Protein AF-A0A3D4TN12-F1 (afdb_monomer_lite)

Foldseek 3Di:
DDDDDPDDDPPDPVDDPDDDDPDDDDDDPDPDDDPQDDDDDDDDDPVVDPDDDDDDDDDLRDWDWDFPQADQVVRDGDDDTPPHTDTDGHPPVVD

Secondary structure (DSSP, 8-state):
------SPP---TT--------------------TT---------GGG-SSPPP---------EEEETTB-TTT--B-S---S-EEEE----TT-

Sequence (95 aa):
VRIRRLTANANSSTIADTINVLSMTEIIDAKLRYPNCALAAVQVDASQFQNIPTRSYQLWGRIVRIPSNYDPLSRLYSGVWDGTFKSGWTNNPAW

pLDDT: mean 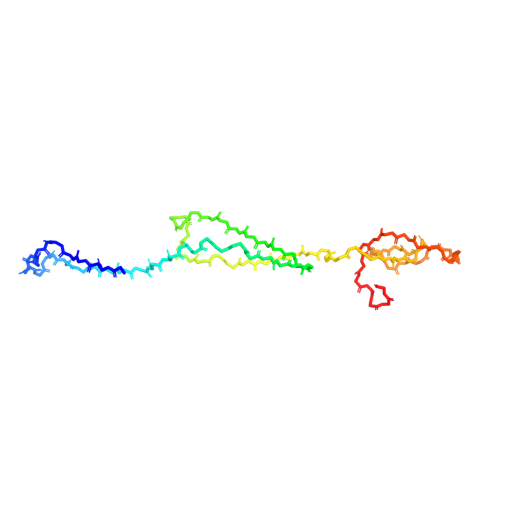82.61, std 9.93, range [61.53, 96.44]

Structure (mmCIF, N/CA/C/O backbone):
data_AF-A0A3D4TN12-F1
#
_entry.id   AF-A0A3D4TN12-F1
#
loop_
_atom_site.group_PDB
_atom_site.id
_atom_site.type_symbol
_atom_site.label_atom_id
_atom_site.label_alt_id
_atom_site.label_comp_id
_atom_site.label_asym_id
_atom_site.label_entity_id
_atom_site.label_seq_id
_atom_site.pdbx_PDB_ins_code
_atom_site.Cartn_x
_atom_site.Cartn_y
_atom_site.Cartn_z
_atom_site.occupancy
_atom_site.B_iso_or_equiv
_atom_site.auth_seq_id
_atom_site.auth_comp_id
_atom_site.auth_asym_id
_atom_site.auth_atom_id
_atom_site.pdbx_PDB_model_num
ATOM 1 N N . VAL A 1 1 ? -19.244 -15.831 27.174 1.00 65.25 1 VAL A N 1
ATOM 2 C CA . VAL A 1 1 ? -19.236 -14.804 28.250 1.00 65.25 1 VAL A CA 1
ATOM 3 C C . VAL A 1 1 ? -20.659 -14.563 28.728 1.00 65.25 1 VAL A C 1
ATOM 5 O O . VAL A 1 1 ? -21.566 -14.590 27.907 1.00 65.25 1 VAL A O 1
ATOM 8 N N . ARG A 1 2 ? -20.872 -14.385 30.039 1.00 77.50 2 ARG A N 1
ATOM 9 C CA . ARG A 1 2 ? -22.196 -14.129 30.625 1.00 77.50 2 ARG A CA 1
ATOM 10 C C . ARG A 1 2 ? -22.183 -12.786 31.343 1.00 77.50 2 ARG A C 1
ATOM 12 O O . ARG A 1 2 ? -21.463 -12.636 32.323 1.00 77.50 2 ARG A O 1
ATOM 19 N N . ILE A 1 3 ? -23.007 -11.851 30.883 1.00 72.44 3 ILE A N 1
ATOM 20 C CA . ILE A 1 3 ? -23.215 -10.564 31.552 1.00 72.44 3 ILE A CA 1
ATOM 21 C C . ILE A 1 3 ? -24.408 -10.726 32.492 1.00 72.44 3 ILE A C 1
ATOM 23 O O . ILE A 1 3 ? -25.460 -11.226 32.091 1.00 72.44 3 ILE A O 1
ATOM 27 N N . ARG A 1 4 ? -24.238 -10.352 33.761 1.00 76.19 4 ARG A N 1
ATOM 28 C CA . ARG A 1 4 ? -25.338 -10.279 34.723 1.00 76.19 4 ARG A CA 1
ATOM 29 C C . ARG A 1 4 ? -25.298 -8.939 35.427 1.00 76.19 4 ARG A C 1
ATOM 31 O O . ARG A 1 4 ? -24.243 -8.499 35.874 1.00 76.19 4 ARG A O 1
ATOM 38 N N . ARG A 1 5 ? -26.469 -8.336 35.562 1.00 72.50 5 ARG A N 1
ATOM 39 C CA . ARG A 1 5 ? -26.677 -7.199 36.443 1.00 72.50 5 ARG A CA 1
ATOM 40 C C . ARG A 1 5 ? -26.798 -7.707 37.881 1.00 72.50 5 ARG A C 1
ATOM 42 O O . ARG A 1 5 ? -27.526 -8.666 38.121 1.00 72.50 5 ARG A O 1
ATOM 49 N N . LEU A 1 6 ? -26.056 -7.098 38.804 1.00 79.94 6 LEU A N 1
ATOM 50 C CA . LEU A 1 6 ? -25.991 -7.524 40.210 1.00 79.94 6 LEU A CA 1
ATOM 51 C C . LEU A 1 6 ? -26.970 -6.759 41.115 1.00 79.94 6 LEU A C 1
ATOM 53 O O . LEU A 1 6 ? -27.317 -7.238 42.188 1.00 79.94 6 LEU A O 1
ATOM 57 N N . THR A 1 7 ? -27.434 -5.591 40.677 1.00 83.12 7 THR A N 1
ATOM 58 C CA . THR A 1 7 ? -28.357 -4.720 41.411 1.00 83.12 7 THR A CA 1
ATOM 59 C C . THR A 1 7 ? -29.801 -4.899 40.947 1.00 83.12 7 THR A C 1
ATOM 61 O O . THR A 1 7 ? -30.072 -4.952 39.746 1.00 83.12 7 THR A O 1
ATOM 64 N N . ALA A 1 8 ? -30.740 -4.971 41.895 1.00 77.00 8 ALA A N 1
ATOM 65 C CA . ALA A 1 8 ? -32.179 -5.054 41.621 1.00 77.00 8 ALA A CA 1
ATOM 66 C C . ALA A 1 8 ? -32.722 -3.757 40.983 1.00 77.00 8 ALA A C 1
ATOM 68 O O . ALA A 1 8 ? -32.051 -2.728 41.020 1.00 77.00 8 ALA A O 1
ATOM 69 N N . ASN A 1 9 ? -33.898 -3.808 40.340 1.00 76.50 9 ASN A N 1
ATOM 70 C CA . ASN A 1 9 ? -34.572 -2.603 39.829 1.00 76.50 9 ASN A CA 1
ATOM 71 C C . ASN A 1 9 ? -35.008 -1.736 41.007 1.00 76.50 9 ASN A C 1
ATOM 73 O O . ASN A 1 9 ? -35.577 -2.245 41.972 1.00 76.50 9 ASN A O 1
ATOM 77 N N . ALA A 1 10 ? -34.785 -0.432 40.895 1.00 74.75 10 ALA A N 1
ATOM 78 C CA . ALA A 1 10 ? -35.217 0.545 41.878 1.00 74.75 10 ALA A CA 1
ATOM 79 C C . ALA A 1 10 ? -36.746 0.737 41.882 1.00 74.75 10 ALA A C 1
ATOM 81 O O . ALA A 1 10 ? -37.262 1.400 42.776 1.00 74.75 10 ALA A O 1
ATOM 82 N N . ASN A 1 11 ? -37.470 0.149 40.910 1.00 70.94 11 ASN A N 1
ATOM 83 C CA . ASN A 1 11 ? -38.935 0.175 40.781 1.00 70.94 11 ASN A CA 1
ATOM 84 C C . ASN A 1 11 ? -39.528 1.583 40.955 1.00 70.94 11 ASN A C 1
ATOM 86 O O . ASN A 1 11 ? -40.606 1.755 41.521 1.00 70.94 11 ASN A O 1
ATOM 90 N N . SER A 1 12 ? -38.810 2.591 40.468 1.00 74.25 12 SER A N 1
ATOM 91 C CA . SER A 1 12 ? -39.214 3.986 40.539 1.00 74.25 12 SER A CA 1
ATOM 92 C C . SER A 1 12 ? -39.316 4.555 39.135 1.00 74.25 12 SER A C 1
ATOM 94 O O . SER A 1 12 ? -38.434 4.335 38.310 1.00 74.25 12 SER A O 1
ATOM 96 N N . SER A 1 13 ? -40.352 5.348 38.873 1.00 67.00 13 SER A N 1
ATOM 97 C CA . SER A 1 13 ? -40.464 6.120 37.631 1.00 67.00 13 SER A CA 1
ATOM 98 C C . SER A 1 13 ? -39.387 7.204 37.504 1.00 67.00 13 SER A C 1
ATOM 100 O O . SER A 1 13 ? -39.188 7.740 36.417 1.00 67.00 13 SER A O 1
ATOM 102 N N . THR A 1 14 ? -38.677 7.520 38.595 1.00 71.19 14 THR A N 1
ATOM 103 C CA . THR A 1 14 ? -37.565 8.483 38.609 1.00 71.19 14 THR A CA 1
ATOM 104 C C . THR A 1 14 ? -36.201 7.871 38.297 1.00 71.19 14 THR A C 1
ATOM 106 O O . THR A 1 14 ? -35.248 8.625 38.108 1.00 71.19 14 THR A O 1
ATOM 1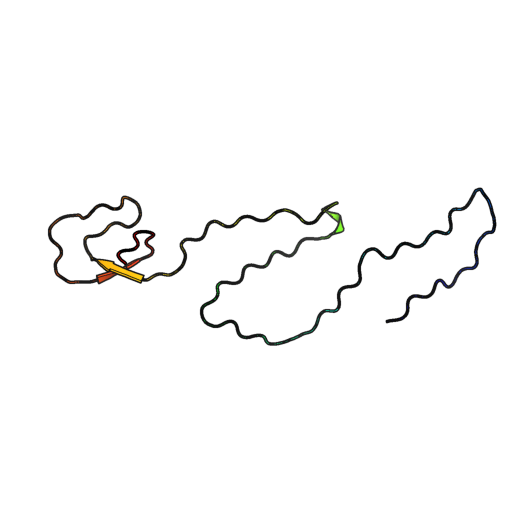09 N N . ILE A 1 15 ? -36.070 6.540 38.245 1.00 67.12 15 ILE A N 1
ATOM 110 C CA . ILE A 1 15 ? -34.777 5.866 38.066 1.00 67.12 15 ILE A CA 1
ATOM 111 C C . ILE A 1 15 ? -34.853 4.946 36.846 1.00 67.12 15 ILE A C 1
ATOM 113 O O . ILE A 1 15 ? -35.618 3.985 36.814 1.00 67.12 15 ILE A O 1
ATOM 117 N N . ALA A 1 16 ? -34.042 5.247 35.831 1.00 64.94 16 ALA A N 1
ATOM 118 C CA . ALA A 1 16 ? -33.924 4.433 34.629 1.00 64.94 16 ALA A CA 1
ATOM 119 C C . ALA A 1 16 ? -32.818 3.376 34.801 1.00 64.94 16 ALA A C 1
ATOM 121 O O . ALA A 1 16 ? -31.635 3.678 34.667 1.00 64.94 16 ALA A O 1
ATOM 122 N N . ASP A 1 17 ? -33.204 2.123 35.056 1.00 68.25 17 ASP A N 1
ATOM 123 C CA . ASP A 1 17 ? -32.284 0.995 35.293 1.00 68.25 17 ASP A CA 1
ATOM 124 C C . ASP A 1 17 ? -31.900 0.220 34.008 1.00 68.25 17 ASP A C 1
ATOM 126 O O . ASP A 1 17 ? -31.766 -1.013 34.007 1.00 68.25 17 ASP A O 1
ATOM 1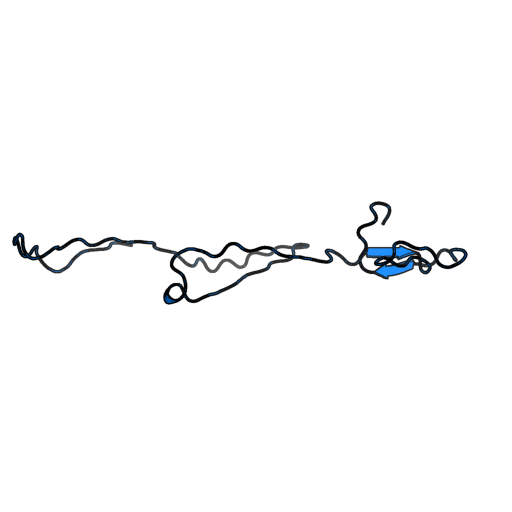30 N N . THR A 1 18 ? -31.750 0.920 32.882 1.00 71.75 18 THR A N 1
ATOM 131 C CA . THR A 1 18 ? -31.475 0.293 31.579 1.00 71.75 18 THR A CA 1
ATOM 132 C C . THR A 1 18 ? -29.978 0.045 31.391 1.00 71.75 18 THR A C 1
ATOM 134 O O . THR A 1 18 ? -29.184 0.982 31.388 1.00 71.75 18 THR A O 1
ATOM 137 N N . ILE A 1 19 ? -29.584 -1.21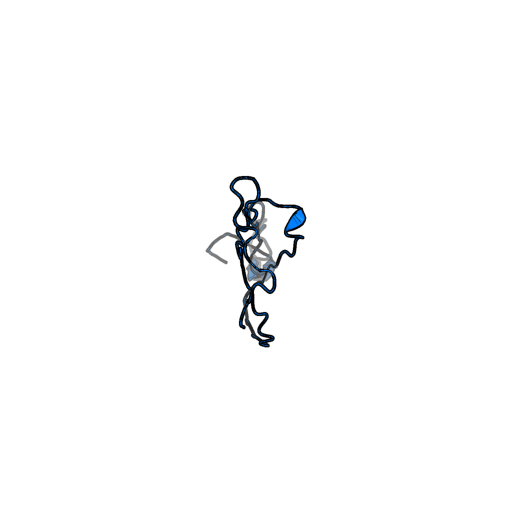5 31.171 1.00 71.75 19 ILE A N 1
ATOM 138 C CA . ILE A 1 19 ? -28.217 -1.580 30.766 1.00 71.75 19 ILE A CA 1
ATOM 139 C C . ILE A 1 19 ? -28.210 -1.907 29.276 1.00 71.75 19 ILE A C 1
ATOM 141 O O . ILE A 1 19 ? -28.862 -2.858 28.852 1.00 71.75 19 ILE A O 1
ATOM 145 N N . ASN A 1 20 ? -27.413 -1.162 28.510 1.00 74.62 20 ASN A N 1
ATOM 146 C CA . ASN A 1 20 ? -27.149 -1.435 27.101 1.00 74.62 20 ASN A CA 1
ATOM 147 C C . ASN A 1 20 ? -25.710 -1.926 26.931 1.00 74.62 20 ASN A C 1
ATOM 149 O O . ASN A 1 20 ? -24.761 -1.259 27.341 1.00 74.62 20 ASN A O 1
ATOM 153 N N . VAL A 1 21 ? -25.545 -3.092 26.311 1.00 68.56 21 VAL A N 1
ATOM 154 C CA . VAL A 1 21 ? -24.234 -3.606 25.900 1.00 68.56 21 VAL A CA 1
ATOM 155 C C . VAL A 1 21 ? -24.024 -3.189 24.451 1.00 68.56 21 VAL A C 1
ATOM 157 O O . VAL A 1 21 ? -24.732 -3.675 23.576 1.00 68.56 21 VAL A O 1
ATOM 160 N N . LEU A 1 22 ? -23.083 -2.275 24.199 1.00 66.44 22 LEU A N 1
ATOM 161 C CA . LEU A 1 22 ? -22.855 -1.753 22.847 1.00 66.44 22 LEU A CA 1
ATOM 162 C C . LEU A 1 22 ? -22.064 -2.718 21.955 1.00 66.44 22 LEU A C 1
ATOM 164 O O . LEU A 1 22 ? -22.417 -2.904 20.795 1.00 66.44 22 LEU A O 1
ATOM 168 N N . SER A 1 23 ? -21.007 -3.347 22.473 1.00 72.06 23 SER A N 1
ATOM 169 C CA . SER A 1 23 ? -20.209 -4.311 21.709 1.00 72.06 23 SER A CA 1
ATOM 170 C C . SER A 1 23 ? -19.353 -5.178 22.623 1.00 72.06 23 SER A C 1
ATOM 172 O O . SER A 1 23 ? -18.854 -4.708 23.644 1.00 72.06 23 SER A O 1
ATOM 174 N N . MET A 1 24 ? -19.123 -6.423 22.217 1.00 70.38 24 MET A N 1
ATOM 175 C CA . MET A 1 24 ? -18.132 -7.310 22.817 1.00 70.38 24 MET A CA 1
ATOM 176 C C . MET A 1 24 ? -17.232 -7.827 21.695 1.00 70.38 24 MET A C 1
ATOM 178 O O . MET A 1 24 ? -17.722 -8.477 20.775 1.00 70.38 24 MET A O 1
ATOM 182 N N . THR A 1 25 ? -15.933 -7.541 21.778 1.00 62.62 25 THR A N 1
ATOM 183 C CA . THR A 1 25 ? -14.944 -8.000 20.796 1.00 62.62 25 THR A CA 1
ATOM 184 C C . THR A 1 25 ? -14.000 -8.982 21.467 1.00 62.62 25 THR A C 1
ATOM 186 O O . THR A 1 25 ? -13.325 -8.642 22.436 1.00 62.62 25 THR A O 1
ATOM 189 N N . GLU A 1 26 ? -13.963 -10.207 20.959 1.00 65.94 26 GLU A N 1
ATOM 190 C CA . GLU A 1 26 ? -12.991 -11.219 21.357 1.00 65.94 26 GLU A CA 1
ATOM 191 C C . GLU A 1 26 ? -11.728 -11.060 20.503 1.00 65.94 26 GLU A C 1
ATOM 193 O O . GLU A 1 26 ? -11.799 -11.050 19.274 1.00 65.94 26 GLU A O 1
ATOM 198 N N . ILE A 1 27 ? -10.572 -10.900 21.151 1.00 70.25 27 ILE A N 1
ATOM 199 C CA . ILE A 1 27 ? -9.279 -10.863 20.465 1.00 70.25 27 ILE A CA 1
ATOM 200 C C . ILE A 1 27 ? -8.786 -12.304 20.363 1.00 70.25 27 ILE A C 1
ATOM 202 O O . ILE A 1 27 ? -8.327 -12.880 21.347 1.00 70.25 27 ILE A O 1
ATOM 206 N N . ILE A 1 28 ? -8.893 -12.885 19.171 1.00 68.00 28 ILE A N 1
ATOM 207 C CA . ILE A 1 28 ? -8.292 -14.182 18.866 1.00 68.00 28 ILE A CA 1
ATOM 208 C C . ILE A 1 28 ? -6.864 -13.916 18.387 1.00 68.00 28 ILE A C 1
ATOM 210 O O . ILE A 1 28 ? -6.667 -13.342 17.315 1.00 68.00 28 ILE A O 1
ATOM 214 N N . ASP A 1 29 ? -5.869 -14.331 19.170 1.00 61.53 29 ASP A N 1
ATOM 215 C CA . ASP A 1 29 ? -4.465 -14.269 18.756 1.00 61.53 29 ASP A CA 1
ATOM 216 C C . ASP A 1 29 ? -4.174 -15.398 17.754 1.00 61.53 29 ASP A C 1
ATOM 218 O O . ASP A 1 29 ? -3.779 -16.511 18.105 1.00 61.53 29 ASP A O 1
ATOM 222 N N . ALA A 1 30 ? -4.461 -15.131 16.481 1.00 68.38 30 ALA A N 1
ATOM 223 C CA . ALA A 1 30 ? -4.142 -16.018 15.374 1.00 68.38 30 ALA A CA 1
ATOM 224 C C . ALA A 1 30 ? -2.956 -15.452 14.586 1.00 68.38 30 ALA A C 1
ATOM 226 O O . ALA A 1 30 ? -3.013 -14.346 14.046 1.00 68.38 30 ALA A O 1
ATOM 227 N N . LYS A 1 31 ? -1.885 -16.243 14.443 1.00 71.00 31 LYS A N 1
ATOM 228 C CA . LYS A 1 31 ? -0.747 -15.907 13.570 1.00 71.00 31 LYS A CA 1
ATOM 229 C C . LYS A 1 31 ? -1.117 -16.126 12.103 1.00 71.00 31 LYS A C 1
ATOM 231 O O . LYS A 1 31 ? -0.733 -17.122 11.491 1.00 71.00 31 LYS A O 1
ATOM 236 N N . LEU A 1 32 ? -1.879 -15.193 11.544 1.00 78.25 32 LEU A N 1
ATOM 237 C CA . LEU A 1 32 ? -2.286 -15.210 10.143 1.00 78.25 32 LEU A CA 1
ATOM 238 C C . LEU A 1 32 ? -1.138 -14.698 9.263 1.00 78.25 32 LEU A C 1
ATOM 240 O O . LEU A 1 32 ? -0.589 -13.620 9.485 1.00 78.25 32 LEU A O 1
ATOM 244 N N . ARG A 1 33 ? -0.755 -15.491 8.257 1.00 79.88 33 ARG A N 1
ATOM 245 C CA . ARG A 1 33 ? 0.224 -15.090 7.239 1.00 79.88 33 ARG A CA 1
ATOM 246 C C . ARG A 1 33 ? -0.525 -14.617 5.998 1.00 79.88 33 ARG A C 1
ATOM 248 O O . ARG A 1 33 ? -1.282 -15.389 5.420 1.00 79.88 33 ARG A O 1
ATOM 255 N N . TYR A 1 34 ? -0.261 -13.385 5.570 1.00 80.00 34 TYR A N 1
ATOM 256 C CA . TYR A 1 34 ? -0.837 -12.789 4.361 1.00 80.00 34 TYR A CA 1
ATOM 257 C C . TYR A 1 34 ? 0.264 -12.496 3.333 1.00 80.00 34 TYR A C 1
ATOM 259 O O . TYR A 1 34 ? 0.708 -11.353 3.205 1.00 80.00 34 TYR A O 1
ATOM 267 N N . PRO A 1 35 ? 0.779 -13.529 2.643 1.00 82.62 35 PRO A N 1
ATOM 268 C CA . PRO A 1 35 ? 1.818 -13.335 1.642 1.00 82.62 35 PRO A CA 1
ATOM 269 C C . PRO A 1 35 ? 1.303 -12.439 0.508 1.00 82.62 35 PRO A C 1
ATOM 271 O O . PRO A 1 35 ? 0.168 -12.584 0.065 1.00 82.62 35 PRO A O 1
ATOM 274 N N . ASN A 1 36 ? 2.158 -11.534 0.023 1.00 81.69 36 ASN A N 1
ATOM 275 C CA . ASN A 1 36 ? 1.870 -10.595 -1.071 1.00 81.69 36 ASN A CA 1
ATOM 276 C C . ASN A 1 36 ? 0.739 -9.579 -0.812 1.00 81.69 36 ASN A C 1
ATOM 278 O O . ASN A 1 36 ? 0.278 -8.938 -1.755 1.00 81.69 36 ASN A O 1
ATOM 282 N N . CYS A 1 37 ? 0.319 -9.386 0.441 1.00 79.62 37 CYS A N 1
ATOM 283 C CA . CYS A 1 37 ? -0.672 -8.378 0.815 1.00 79.62 37 CYS A CA 1
ATOM 284 C C . CYS A 1 37 ? -0.022 -7.217 1.575 1.00 79.62 37 CYS A C 1
ATOM 286 O O . CYS A 1 37 ? 0.874 -7.423 2.393 1.00 79.62 37 CYS A O 1
ATOM 288 N N . ALA A 1 38 ? -0.522 -6.000 1.355 1.00 82.19 38 ALA A N 1
ATOM 289 C CA . ALA A 1 38 ? -0.244 -4.860 2.221 1.00 82.19 38 ALA A CA 1
ATOM 290 C C . ALA A 1 38 ? -1.374 -4.733 3.253 1.00 82.19 38 ALA A C 1
ATOM 292 O O . ALA A 1 38 ? -2.546 -4.660 2.884 1.00 82.19 38 ALA A O 1
ATOM 293 N N . LEU A 1 39 ? -1.027 -4.719 4.541 1.00 83.19 39 LEU A N 1
ATOM 294 C CA . LEU A 1 39 ? -1.974 -4.566 5.645 1.00 83.19 39 LEU A CA 1
ATOM 295 C C . LEU A 1 39 ? -1.809 -3.182 6.266 1.00 83.19 39 LEU A C 1
ATOM 297 O O . LEU A 1 39 ? -0.705 -2.795 6.643 1.00 83.19 39 LEU A O 1
ATOM 301 N N . ALA A 1 40 ? -2.917 -2.458 6.395 1.00 83.12 40 ALA A N 1
ATOM 302 C CA . ALA A 1 40 ? -2.983 -1.200 7.123 1.00 83.12 40 ALA A CA 1
ATOM 303 C C . ALA A 1 40 ? -3.989 -1.347 8.267 1.00 83.12 40 ALA A C 1
ATOM 305 O O . ALA A 1 40 ? -5.145 -1.706 8.044 1.00 83.12 40 ALA A O 1
ATOM 306 N N . ALA A 1 41 ? -3.546 -1.063 9.489 1.00 82.94 41 ALA A N 1
ATOM 307 C CA . ALA A 1 41 ? -4.383 -1.051 10.679 1.00 82.94 41 ALA A CA 1
ATOM 308 C C . ALA A 1 41 ? -4.265 0.313 11.359 1.00 82.94 41 ALA A C 1
ATOM 310 O O . ALA A 1 41 ? -3.185 0.897 11.415 1.00 82.94 41 ALA A O 1
ATOM 311 N N . VAL A 1 42 ? -5.389 0.822 11.856 1.00 82.25 42 VAL A N 1
ATOM 312 C CA . VAL A 1 42 ? -5.452 2.071 12.617 1.00 82.25 42 VAL A CA 1
ATOM 313 C C . VAL A 1 42 ? -6.157 1.758 13.924 1.00 82.25 42 VAL A C 1
ATOM 315 O O . VAL A 1 42 ? -7.301 1.303 13.911 1.00 82.25 42 VAL A O 1
ATOM 318 N N . GLN A 1 43 ? -5.461 1.990 15.033 1.00 83.31 43 GLN A N 1
ATOM 319 C CA . GLN A 1 43 ? -6.013 1.877 16.375 1.00 83.31 43 GLN A CA 1
ATOM 320 C C . GLN A 1 43 ? -6.242 3.281 16.922 1.00 83.31 43 GLN A C 1
ATOM 322 O O . GLN A 1 43 ? -5.328 4.102 16.949 1.00 83.31 43 GLN A O 1
ATOM 327 N N . VAL A 1 44 ? -7.475 3.544 17.337 1.00 80.56 44 VAL A N 1
ATOM 328 C CA . VAL A 1 44 ? -7.892 4.805 17.949 1.00 80.56 44 VAL A CA 1
ATOM 329 C C . VAL A 1 44 ? -8.714 4.502 19.190 1.00 80.56 44 VAL A C 1
ATOM 331 O O . VAL A 1 44 ? -9.357 3.452 19.266 1.00 80.56 44 VAL A O 1
ATOM 334 N N . ASP A 1 45 ? -8.675 5.407 20.162 1.00 81.94 45 ASP A N 1
ATOM 335 C CA . ASP A 1 45 ? -9.519 5.301 21.345 1.00 81.94 45 ASP A CA 1
ATOM 336 C C . ASP A 1 45 ? -10.985 5.536 20.953 1.00 81.94 45 ASP A C 1
ATOM 338 O O . ASP A 1 45 ? -11.330 6.547 20.339 1.00 81.94 45 ASP A O 1
ATOM 342 N N . ALA A 1 46 ? -11.853 4.591 21.317 1.00 74.25 46 ALA A N 1
ATOM 343 C CA . ALA A 1 46 ? -13.285 4.676 21.064 1.00 74.25 46 ALA A CA 1
ATOM 344 C C . ALA A 1 46 ? -13.936 5.860 21.796 1.00 74.25 46 ALA A C 1
ATOM 346 O O . ALA A 1 46 ? -14.954 6.366 21.337 1.00 74.25 46 ALA A O 1
ATOM 347 N N . SER A 1 47 ? -13.344 6.345 22.894 1.00 81.12 47 SER A N 1
ATOM 348 C CA . SER A 1 47 ? -13.857 7.517 23.617 1.00 81.12 47 SER A CA 1
ATOM 349 C C . SER A 1 47 ? -13.802 8.811 22.789 1.00 81.12 47 SER A C 1
ATOM 351 O O . SER A 1 47 ? -14.588 9.729 23.018 1.00 81.12 47 SER A O 1
ATOM 353 N N . GLN A 1 48 ? -12.902 8.873 21.802 1.00 77.56 48 GLN A N 1
ATOM 354 C CA . GLN A 1 48 ? -12.676 10.054 20.968 1.00 77.56 48 GLN A CA 1
ATOM 355 C C . GLN A 1 48 ? -13.595 10.110 19.738 1.00 77.56 48 GLN A C 1
ATOM 357 O O . GLN A 1 48 ? -13.606 11.121 19.036 1.00 77.56 48 GLN A O 1
ATOM 362 N N . PHE A 1 49 ? -14.376 9.056 19.466 1.00 78.75 49 PHE A N 1
ATOM 363 C CA . PHE A 1 49 ? -15.207 8.950 18.266 1.00 78.75 49 PHE A CA 1
ATOM 364 C C . PHE A 1 49 ? -16.611 8.421 18.585 1.00 78.75 49 PHE A C 1
ATOM 366 O O . PHE A 1 49 ? -16.769 7.323 19.103 1.00 78.75 49 PHE A O 1
ATOM 373 N N . GLN A 1 50 ? -17.655 9.162 18.191 1.00 79.50 50 GLN A N 1
ATOM 374 C CA . GLN A 1 50 ? -19.044 8.680 18.287 1.00 79.50 50 GLN A CA 1
ATOM 375 C C . GLN A 1 50 ? -19.357 7.546 17.294 1.00 79.50 50 GLN A C 1
ATOM 377 O O . GLN A 1 50 ? -20.267 6.761 17.537 1.00 79.50 50 GLN A O 1
ATOM 382 N N . ASN A 1 51 ? -18.617 7.460 16.183 1.00 81.38 51 ASN A N 1
ATOM 383 C CA . ASN A 1 51 ? -18.770 6.446 15.138 1.00 81.38 51 ASN A CA 1
ATOM 384 C C . ASN A 1 51 ? -17.401 6.041 14.580 1.00 81.38 51 ASN A C 1
ATOM 386 O O . ASN A 1 51 ? -16.456 6.828 14.610 1.00 81.38 51 ASN A O 1
ATOM 390 N N . ILE A 1 52 ? -17.307 4.835 14.011 1.00 81.69 52 ILE A N 1
ATOM 391 C CA . ILE A 1 52 ? -16.082 4.368 13.347 1.00 81.69 52 ILE A CA 1
ATOM 392 C C . ILE A 1 52 ? -15.743 5.323 12.187 1.00 81.69 52 ILE A C 1
ATOM 394 O O . ILE A 1 52 ? -16.588 5.526 11.312 1.00 81.69 52 ILE A O 1
ATOM 398 N N . PRO A 1 53 ? -14.524 5.893 12.135 1.00 83.19 53 PRO A N 1
ATOM 399 C CA . PRO A 1 53 ? -14.152 6.822 11.078 1.00 83.19 53 PRO A CA 1
ATOM 400 C C . PRO A 1 53 ? -14.050 6.119 9.720 1.00 83.19 53 PRO A C 1
ATOM 402 O O . PRO A 1 53 ? -13.528 5.005 9.608 1.00 83.19 53 PRO A O 1
ATOM 405 N N . THR A 1 54 ? -14.496 6.802 8.666 1.00 86.25 54 THR A N 1
ATOM 406 C CA . THR A 1 54 ? -14.250 6.386 7.281 1.00 86.25 54 THR A CA 1
ATOM 407 C C . THR A 1 54 ? -12.763 6.503 6.964 1.00 86.25 54 THR A C 1
ATOM 409 O O . THR A 1 54 ? -12.141 7.521 7.267 1.00 86.25 54 THR A O 1
ATOM 412 N N . ARG A 1 55 ? -12.188 5.476 6.333 1.00 83.06 55 ARG A N 1
ATOM 413 C CA . ARG A 1 55 ? -10.760 5.425 5.988 1.00 83.06 55 ARG A CA 1
ATOM 414 C C . ARG A 1 55 ? -10.586 5.344 4.474 1.00 83.06 55 ARG A C 1
ATOM 416 O O . ARG A 1 55 ? -11.232 4.524 3.830 1.00 83.06 55 ARG A O 1
ATOM 423 N N . SER A 1 56 ? -9.682 6.153 3.930 1.00 89.75 56 SER A N 1
ATOM 424 C CA . SER A 1 56 ? -9.262 6.125 2.525 1.00 89.75 56 SER A CA 1
ATOM 425 C C . SER A 1 56 ? -7.740 6.083 2.450 1.00 89.75 56 SER A C 1
ATOM 427 O O . SER A 1 56 ? -7.073 6.799 3.195 1.00 89.75 56 SER A O 1
ATOM 429 N N . TYR A 1 57 ? -7.191 5.274 1.545 1.00 86.75 57 TYR A N 1
ATOM 430 C CA . TYR A 1 57 ? -5.747 5.099 1.394 1.00 86.75 57 TYR A CA 1
ATOM 431 C C . TYR A 1 57 ? -5.329 5.378 -0.046 1.00 86.75 57 TYR A C 1
ATOM 433 O O . TYR A 1 57 ? -5.935 4.855 -0.980 1.00 86.75 57 TYR A O 1
ATOM 441 N N . GLN A 1 58 ? -4.264 6.161 -0.218 1.00 89.50 58 GLN A N 1
ATOM 442 C CA . GLN A 1 58 ? -3.581 6.321 -1.497 1.00 89.50 58 GLN A CA 1
ATOM 443 C C . GLN A 1 58 ? -2.259 5.563 -1.432 1.00 89.50 58 GLN A C 1
ATOM 445 O O . GLN A 1 58 ? -1.397 5.866 -0.611 1.00 89.50 58 GLN A O 1
ATOM 450 N N . LEU A 1 59 ? -2.120 4.547 -2.279 1.00 86.44 59 LEU A N 1
ATOM 451 C CA . LEU A 1 59 ? -0.998 3.615 -2.247 1.00 86.44 59 LEU A CA 1
ATOM 452 C C . LEU A 1 59 ? -0.375 3.531 -3.636 1.00 86.44 59 LEU A C 1
ATOM 454 O O . LEU A 1 59 ? -1.077 3.351 -4.628 1.00 86.44 59 LEU A O 1
ATOM 458 N N . TRP A 1 60 ? 0.952 3.590 -3.699 1.00 87.31 60 TRP A N 1
ATOM 459 C CA . TRP A 1 60 ? 1.726 3.339 -4.917 1.00 87.31 60 TRP A CA 1
ATOM 460 C C . TRP A 1 60 ? 1.960 1.832 -5.128 1.00 87.31 60 TRP A C 1
ATOM 462 O O . TRP A 1 60 ? 2.987 1.433 -5.639 1.00 87.31 60 TRP A O 1
ATOM 472 N N . GLY A 1 61 ? 1.055 0.955 -4.687 1.00 86.19 61 GLY A N 1
ATOM 473 C CA . GLY A 1 61 ? 1.098 -0.485 -4.979 1.00 86.19 61 GLY A CA 1
ATOM 474 C C . GLY A 1 61 ? 2.477 -1.171 -4.902 1.00 86.19 61 GLY A C 1
ATOM 475 O O . GLY A 1 61 ? 3.230 -1.004 -3.944 1.00 86.19 61 GLY A O 1
ATOM 476 N N . ARG A 1 62 ? 2.779 -2.003 -5.908 1.00 88.12 62 ARG A N 1
ATOM 477 C CA . ARG A 1 62 ? 4.003 -2.814 -5.984 1.00 88.12 62 ARG A CA 1
ATOM 478 C C . ARG A 1 62 ? 5.073 -2.128 -6.836 1.00 88.12 62 ARG A C 1
ATOM 480 O O . ARG A 1 62 ? 4.765 -1.549 -7.873 1.00 88.12 62 ARG A O 1
ATOM 487 N N . ILE A 1 63 ? 6.336 -2.291 -6.444 1.00 92.81 63 ILE A N 1
ATOM 488 C CA . ILE A 1 63 ? 7.487 -1.981 -7.299 1.00 92.81 63 ILE A CA 1
ATOM 489 C C . ILE A 1 63 ? 7.636 -3.093 -8.344 1.00 92.81 63 I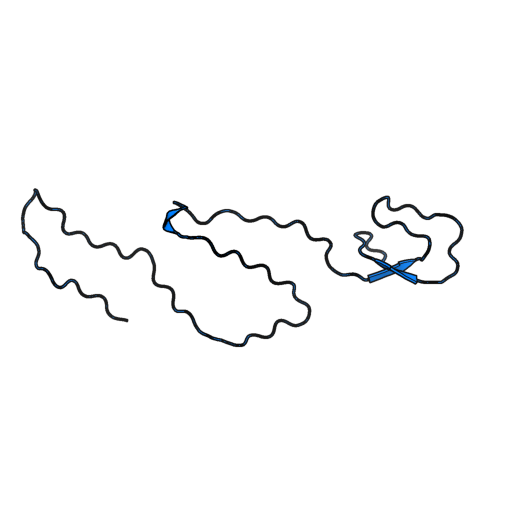LE A C 1
ATOM 491 O O . ILE A 1 63 ? 7.744 -4.274 -8.004 1.00 92.81 63 ILE A O 1
ATOM 495 N N . VAL A 1 64 ? 7.644 -2.713 -9.615 1.00 93.25 64 VAL A N 1
ATOM 496 C CA . VAL A 1 64 ? 7.802 -3.602 -10.771 1.00 93.25 64 VAL A CA 1
ATOM 497 C C . VAL A 1 64 ? 9.018 -3.184 -11.600 1.00 93.25 64 VAL A C 1
ATOM 499 O O . VAL A 1 64 ? 9.675 -2.180 -11.318 1.00 93.25 64 VAL A O 1
ATOM 502 N N . ARG A 1 65 ? 9.371 -3.998 -12.596 1.00 94.75 65 ARG A N 1
ATOM 503 C CA . ARG A 1 65 ? 10.434 -3.674 -13.551 1.00 94.75 65 ARG A CA 1
ATOM 504 C C . ARG A 1 65 ? 9.831 -2.802 -14.648 1.00 94.75 65 ARG A C 1
ATOM 506 O O . ARG A 1 65 ? 9.000 -3.277 -15.409 1.00 94.75 65 ARG A O 1
ATOM 513 N N . ILE A 1 66 ? 10.274 -1.554 -14.723 1.00 95.88 66 ILE A N 1
ATOM 514 C CA . ILE A 1 66 ? 9.902 -0.598 -15.769 1.00 95.88 66 ILE A CA 1
ATOM 515 C C . ILE A 1 66 ? 11.114 -0.298 -16.661 1.00 95.88 66 ILE A C 1
ATOM 517 O O . ILE A 1 66 ? 12.248 -0.424 -16.185 1.00 95.88 66 ILE A O 1
ATOM 521 N N . PRO A 1 67 ? 10.927 0.098 -17.931 1.00 96.44 67 PRO A N 1
ATOM 522 C CA . PRO A 1 67 ? 12.035 0.494 -18.796 1.00 96.44 67 PRO A CA 1
ATOM 523 C C . PRO A 1 67 ? 12.912 1.575 -18.151 1.00 96.44 67 PRO A C 1
ATOM 525 O O . PRO A 1 67 ? 12.414 2.491 -17.489 1.00 96.44 67 PRO A O 1
ATOM 528 N N . SER A 1 68 ? 14.226 1.479 -18.342 1.00 95.88 68 SER A N 1
ATOM 529 C CA . SER A 1 68 ? 15.217 2.433 -17.821 1.00 95.88 68 SER A CA 1
ATOM 530 C C . SER A 1 68 ? 14.892 3.889 -18.190 1.00 95.88 68 SER A C 1
ATOM 532 O O . SER A 1 68 ? 15.003 4.787 -17.346 1.00 95.88 68 SER A O 1
ATOM 534 N N . ASN A 1 69 ? 14.385 4.106 -19.406 1.00 95.31 69 ASN A N 1
ATOM 535 C CA . ASN A 1 69 ? 14.017 5.408 -19.957 1.00 95.31 69 ASN A CA 1
ATOM 536 C C . ASN A 1 69 ? 12.588 5.876 -19.613 1.00 95.31 69 ASN A C 1
ATOM 538 O O . ASN A 1 69 ? 12.224 6.977 -20.013 1.00 95.31 69 ASN A O 1
ATOM 542 N N . TYR A 1 70 ? 11.784 5.088 -18.890 1.00 95.75 70 TYR A N 1
ATOM 543 C CA . TYR A 1 70 ? 10.409 5.450 -18.519 1.00 95.75 70 TYR A CA 1
ATOM 544 C C . TYR A 1 70 ? 10.353 6.213 -17.188 1.00 95.75 70 TYR A C 1
ATOM 546 O O . TYR A 1 70 ? 10.921 5.767 -16.187 1.00 95.75 70 TYR A O 1
ATOM 554 N N . ASP A 1 71 ? 9.650 7.343 -17.146 1.00 94.25 71 ASP A N 1
ATOM 555 C CA . ASP A 1 71 ? 9.288 8.039 -15.907 1.00 94.25 71 ASP A CA 1
ATOM 556 C C . ASP A 1 71 ? 7.838 7.694 -15.509 1.00 94.25 71 ASP A C 1
ATOM 558 O O . ASP A 1 71 ? 6.903 8.076 -16.215 1.00 94.25 71 ASP A O 1
ATOM 562 N N . PRO A 1 72 ? 7.610 7.000 -14.378 1.00 93.25 72 PRO A N 1
ATOM 563 C CA . PRO A 1 72 ? 6.275 6.572 -13.971 1.00 93.25 72 PRO A CA 1
ATOM 564 C C . PRO A 1 72 ? 5.357 7.691 -13.471 1.00 93.25 72 PRO A C 1
ATOM 566 O O . PRO A 1 72 ? 4.144 7.482 -13.422 1.00 93.25 72 PRO A O 1
ATOM 569 N N . LEU A 1 73 ? 5.898 8.855 -13.095 1.00 92.06 73 LEU A N 1
ATOM 570 C CA . LEU A 1 73 ? 5.090 9.984 -12.628 1.00 92.06 73 LEU A CA 1
ATOM 571 C C . LEU A 1 73 ? 4.549 10.793 -13.809 1.00 92.06 73 LEU A C 1
ATOM 573 O O . LEU A 1 73 ? 3.343 11.031 -13.891 1.00 92.06 73 LEU A O 1
ATOM 577 N N . SER A 1 74 ? 5.425 11.177 -14.742 1.00 93.94 74 SER A N 1
ATOM 578 C CA . SER A 1 74 ? 5.045 11.932 -15.946 1.00 93.94 74 SER A CA 1
ATOM 579 C C . SER A 1 74 ? 4.520 11.054 -17.085 1.00 93.94 74 SER A C 1
ATOM 581 O O . SER A 1 74 ? 3.844 11.554 -17.982 1.00 93.94 74 SER A O 1
ATOM 583 N N . ARG A 1 75 ? 4.792 9.742 -17.038 1.00 91.44 75 ARG A N 1
ATOM 584 C CA . ARG A 1 75 ? 4.488 8.746 -18.083 1.00 91.44 75 ARG A CA 1
ATOM 585 C C . ARG A 1 75 ? 5.219 8.993 -19.403 1.00 91.44 75 ARG A C 1
ATOM 587 O O . ARG A 1 75 ? 4.767 8.540 -20.455 1.00 91.44 75 ARG A O 1
ATOM 594 N N . LEU A 1 76 ? 6.341 9.704 -19.349 1.00 94.25 76 LEU A N 1
ATOM 595 C CA . LEU A 1 76 ? 7.163 10.020 -20.510 1.00 94.25 76 LEU A CA 1
ATOM 596 C C . LEU A 1 76 ? 8.333 9.046 -20.639 1.00 94.25 76 LEU A C 1
ATOM 598 O O . LEU A 1 76 ? 8.836 8.503 -19.655 1.00 94.25 76 LEU A O 1
ATOM 602 N N . TYR A 1 77 ? 8.767 8.849 -21.881 1.00 94.62 77 TYR A N 1
ATOM 603 C CA . TYR A 1 77 ? 9.984 8.120 -22.209 1.00 94.62 77 TYR A CA 1
ATOM 604 C C . TYR A 1 77 ? 11.056 9.114 -22.650 1.00 94.62 77 TYR A C 1
ATOM 606 O O . TYR A 1 77 ? 10.821 9.930 -23.542 1.00 94.62 77 TYR A O 1
ATOM 614 N N . SER A 1 78 ? 12.234 9.034 -22.040 1.00 94.88 78 SER A N 1
ATOM 615 C CA . SER A 1 78 ? 13.358 9.928 -22.326 1.00 94.88 78 SER A CA 1
ATOM 616 C C . SER A 1 78 ? 14.402 9.219 -23.182 1.00 94.88 78 SER A C 1
ATOM 618 O O . SER A 1 78 ? 15.192 8.426 -22.676 1.00 94.88 78 SER A O 1
ATOM 620 N N . GLY A 1 79 ? 14.420 9.517 -24.481 1.00 93.75 79 GLY A N 1
ATOM 621 C CA . GLY A 1 79 ? 15.346 8.894 -25.430 1.00 93.75 79 GLY A CA 1
ATOM 622 C C . GLY A 1 79 ? 14.979 7.451 -25.799 1.00 93.75 79 GLY A C 1
ATOM 623 O O . GLY A 1 79 ? 13.910 6.944 -25.451 1.00 93.75 79 GLY A O 1
ATOM 624 N N . VAL A 1 80 ? 15.871 6.793 -26.544 1.00 94.25 80 VAL A N 1
ATOM 625 C CA . VAL A 1 80 ? 15.684 5.409 -27.005 1.00 94.25 80 VAL A CA 1
ATOM 626 C C . VAL A 1 80 ? 15.935 4.443 -25.853 1.00 94.25 80 VAL A C 1
ATOM 628 O O . VAL A 1 80 ? 16.886 4.604 -25.093 1.00 94.25 80 VAL A O 1
ATOM 631 N N . TRP A 1 81 ? 15.075 3.437 -25.725 1.00 94.56 81 TRP A N 1
ATOM 632 C CA . TRP A 1 81 ? 15.245 2.405 -24.715 1.00 94.56 81 TRP A CA 1
ATOM 633 C C . TRP A 1 81 ? 16.424 1.490 -25.065 1.00 94.56 81 TRP A C 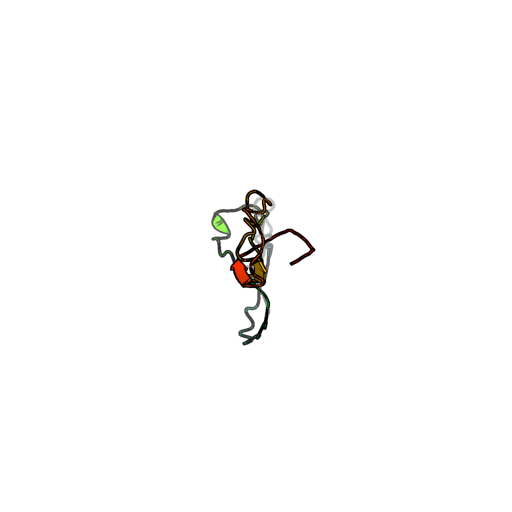1
ATOM 635 O O . TRP A 1 81 ? 16.521 0.989 -26.182 1.00 94.56 81 TRP A O 1
ATOM 645 N N . ASP A 1 82 ? 17.295 1.247 -24.093 1.00 93.75 82 ASP A N 1
ATOM 646 C CA . ASP A 1 82 ? 18.501 0.421 -24.211 1.00 93.75 82 ASP A CA 1
ATOM 647 C C . ASP A 1 82 ? 18.259 -1.071 -23.899 1.00 93.75 82 ASP A C 1
ATOM 649 O O . ASP A 1 82 ? 19.201 -1.857 -23.833 1.00 93.75 82 ASP A O 1
ATOM 653 N N . GLY A 1 83 ? 17.002 -1.470 -23.671 1.00 94.19 83 GLY A N 1
ATOM 654 C CA . GLY A 1 83 ? 16.628 -2.831 -23.278 1.00 94.19 83 GLY A CA 1
ATOM 655 C C . GLY A 1 83 ? 16.782 -3.123 -21.780 1.00 94.19 83 GLY A C 1
ATOM 656 O O . GLY A 1 83 ? 16.432 -4.217 -21.334 1.00 94.19 83 GLY A O 1
ATOM 657 N N . THR A 1 84 ? 17.272 -2.171 -20.978 1.00 96.19 84 THR A N 1
ATOM 658 C CA . THR A 1 84 ? 17.469 -2.372 -19.537 1.00 96.19 84 THR A CA 1
ATOM 659 C C . THR A 1 84 ? 16.253 -1.938 -18.722 1.00 96.19 84 THR A C 1
ATOM 661 O O . THR A 1 84 ? 15.464 -1.078 -19.117 1.00 96.19 84 THR A O 1
ATOM 664 N N . PHE A 1 85 ? 16.073 -2.548 -17.553 1.00 95.62 85 PHE A N 1
ATOM 665 C CA . PHE A 1 85 ? 14.965 -2.240 -16.653 1.00 95.62 85 PHE A CA 1
ATOM 666 C C . PHE A 1 85 ? 15.477 -1.641 -15.350 1.00 95.62 85 PHE A C 1
ATOM 668 O O . PHE A 1 85 ? 16.491 -2.079 -14.806 1.00 95.62 85 PHE A O 1
ATOM 675 N N . LYS A 1 86 ? 14.702 -0.710 -14.799 1.00 94.69 86 LYS A N 1
ATOM 676 C CA . LYS A 1 86 ? 14.848 -0.215 -13.429 1.00 94.69 86 LYS A CA 1
ATOM 677 C C . LYS A 1 86 ? 13.648 -0.639 -12.587 1.00 94.69 86 LYS A C 1
ATOM 679 O O . LYS A 1 86 ? 12.568 -0.916 -13.105 1.00 94.69 86 LYS A O 1
ATOM 684 N N . SER A 1 87 ? 13.839 -0.719 -11.277 1.00 95.31 87 SER A N 1
ATOM 685 C CA . SER A 1 87 ? 12.746 -0.987 -10.341 1.00 95.31 87 SER A CA 1
ATOM 686 C C . SER A 1 87 ? 12.003 0.314 -10.038 1.00 95.31 87 SER A C 1
ATOM 688 O O . SER A 1 87 ? 12.625 1.286 -9.615 1.00 95.31 87 SER A O 1
ATOM 690 N N . GLY A 1 88 ? 10.685 0.335 -10.224 1.00 94.19 88 GLY A N 1
ATOM 691 C CA . GLY A 1 88 ? 9.851 1.495 -9.908 1.00 94.19 88 GLY A CA 1
ATOM 692 C C . GLY A 1 88 ? 8.379 1.131 -9.746 1.00 94.19 88 GLY A C 1
ATOM 693 O O . GLY A 1 88 ? 7.937 0.068 -10.175 1.00 94.19 88 GLY A O 1
ATOM 694 N N . TRP A 1 89 ? 7.613 2.009 -9.104 1.00 93.38 89 TRP A N 1
ATOM 695 C CA . TRP A 1 89 ? 6.154 1.950 -9.199 1.00 93.38 89 TRP A CA 1
ATOM 696 C C . TRP A 1 89 ? 5.698 2.451 -10.572 1.00 93.38 89 TRP A C 1
ATOM 698 O O . TRP A 1 89 ? 6.379 3.271 -11.173 1.00 93.38 89 TRP A O 1
ATOM 708 N N . THR A 1 90 ? 4.543 1.996 -11.049 1.00 93.12 90 THR A N 1
ATOM 709 C CA . THR A 1 90 ? 3.854 2.527 -12.228 1.00 93.12 90 THR A CA 1
ATOM 710 C C . THR A 1 90 ? 2.361 2.215 -12.140 1.00 93.12 90 THR A C 1
ATOM 712 O O . THR A 1 90 ? 1.956 1.239 -11.510 1.00 93.12 90 THR A O 1
ATOM 715 N N . ASN A 1 91 ? 1.535 3.043 -12.776 1.00 91.19 91 ASN A N 1
ATOM 716 C CA . ASN A 1 91 ? 0.126 2.749 -13.049 1.00 91.19 91 ASN A CA 1
ATOM 717 C C . ASN A 1 91 ? -0.159 2.567 -14.550 1.00 91.19 91 ASN A C 1
ATOM 719 O O . ASN A 1 91 ? -1.319 2.543 -14.961 1.00 91.19 91 ASN A O 1
ATOM 723 N N . ASN A 1 92 ? 0.890 2.483 -15.370 1.00 90.56 92 ASN A N 1
ATOM 724 C CA . ASN A 1 92 ? 0.781 2.133 -16.777 1.00 90.56 92 ASN A CA 1
ATOM 725 C C . ASN A 1 92 ? 0.601 0.611 -16.894 1.00 90.56 92 ASN A C 1
ATOM 727 O O . ASN A 1 92 ? 1.529 -0.100 -16.529 1.00 90.56 92 ASN A O 1
ATOM 731 N N . PRO A 1 93 ? -0.524 0.108 -17.433 1.00 88.06 93 PRO A N 1
ATOM 732 C CA . PRO A 1 93 ? -0.822 -1.326 -17.484 1.00 88.06 93 PRO A CA 1
ATOM 733 C C . PRO A 1 93 ? 0.117 -2.147 -18.380 1.00 88.06 93 PRO A C 1
ATOM 735 O O . PRO A 1 93 ? 0.025 -3.371 -18.380 1.00 88.06 93 PRO A O 1
ATOM 738 N N . ALA A 1 94 ? 0.999 -1.506 -19.153 1.00 87.00 94 ALA A N 1
ATOM 739 C CA . ALA A 1 94 ? 2.038 -2.203 -19.907 1.00 87.00 94 ALA A CA 1
ATOM 740 C C . ALA A 1 94 ? 3.131 -2.826 -19.013 1.00 87.00 94 ALA A C 1
ATOM 742 O O . ALA A 1 94 ? 3.845 -3.713 -19.481 1.00 87.00 94 ALA A O 1
ATOM 743 N N . TRP A 1 95 ? 3.270 -2.364 -17.763 1.00 85.06 95 TRP A N 1
ATOM 744 C CA . TRP A 1 95 ? 4.345 -2.723 -16.830 1.00 85.06 95 TRP A CA 1
ATOM 745 C C . TRP A 1 95 ? 3.795 -2.991 -15.424 1.00 85.06 95 TRP A C 1
ATOM 747 O O . TRP A 1 95 ? 4.288 -3.935 -14.764 1.00 85.06 95 TRP A O 1
#

Radius of gyration: 27.36 Å; chains: 1; bounding box: 59×28×69 Å